Protein AF-A0A142LGW4-F1 (afdb_monomer_lite)

Secondary structure (DSSP, 8-state):
---S-S-TTSSHHHHHHHHHHHHHTT-HHHHHHHHTS-HHHHTTSSS---HHHHHHHHHHHHHHTT-TTHHHHHHHHHHTT-GGG--SS-HHHIIIIIHHHHHHHHHHHHT-HHHHHHHHHHHHHHHHHHHTSTTTTT-GGGTS-HHHHHHHHHHHHTT-------TTS-HHHHTTGGG-

Sequence (180 aa):
MLPAGVHSYSSGISWLHGFYLGVACRETHLNDNLAEIPVAILKQSSTRSDEYLYLQIEALQSFWKGAADTPQRVIEAMKATDPELIKVGTVDYALNIAVREIDLLFRLLENDSVAFNESLIKALERHKKHWSKKNLKNDPNGFIAFGILGLVSIAYERGMTIEVESDYIPKYIFQGDFLK

Structure (mmCIF, N/CA/C/O backbone):
data_AF-A0A142LGW4-F1
#
_entry.id   AF-A0A142LGW4-F1
#
loop_
_atom_site.group_PDB
_atom_site.id
_atom_site.type_symbol
_atom_site.label_atom_id
_atom_site.label_alt_id
_atom_site.label_comp_id
_atom_site.label_asym_id
_atom_site.label_entity_id
_atom_site.label_seq_id
_atom_site.pdbx_PDB_ins_code
_atom_site.Cartn_x
_atom_site.Cartn_y
_atom_site.Cartn_z
_atom_site.occupancy
_atom_site.B_iso_or_equiv
_atom_site.auth_seq_id
_atom_site.auth_comp_id
_atom_site.auth_asym_id
_atom_site.auth_atom_id
_atom_site.pdbx_PDB_model_num
ATOM 1 N N . MET A 1 1 ? -16.265 -6.218 -23.002 1.00 34.31 1 MET A N 1
ATOM 2 C CA . MET A 1 1 ? -15.773 -5.130 -23.873 1.00 34.31 1 MET A CA 1
ATOM 3 C C . MET A 1 1 ? -14.553 -4.555 -23.169 1.00 34.31 1 MET A C 1
ATOM 5 O O . MET A 1 1 ? -14.730 -3.954 -22.124 1.00 34.31 1 MET A O 1
ATOM 9 N N . LEU A 1 2 ? -13.335 -4.870 -23.620 1.00 38.41 2 LEU A N 1
ATOM 10 C CA . LEU A 1 2 ? -12.108 -4.314 -23.027 1.00 38.41 2 LEU A CA 1
ATOM 11 C C . LEU A 1 2 ? -12.012 -2.840 -23.459 1.00 38.41 2 LEU A C 1
ATOM 13 O O . LEU A 1 2 ? -11.959 -2.609 -24.670 1.00 38.41 2 LEU A O 1
ATOM 17 N N . PRO A 1 3 ? -12.053 -1.843 -22.558 1.00 49.06 3 PRO A N 1
ATOM 18 C CA . PRO A 1 3 ? -11.950 -0.458 -22.976 1.00 49.06 3 PRO A CA 1
ATOM 19 C C . PRO A 1 3 ? -10.480 -0.030 -23.062 1.00 49.06 3 PRO A C 1
ATOM 21 O O . PRO A 1 3 ? -9.719 -0.208 -22.118 1.00 49.06 3 PRO A O 1
ATOM 24 N N . ALA A 1 4 ? -10.163 0.595 -24.200 1.00 45.91 4 ALA A N 1
ATOM 25 C CA . ALA A 1 4 ? -8.972 1.380 -24.529 1.00 45.91 4 ALA A CA 1
ATOM 26 C C . ALA A 1 4 ? -7.627 0.627 -24.626 1.00 45.91 4 ALA A C 1
ATOM 28 O O . ALA A 1 4 ? -7.262 -0.195 -23.793 1.00 45.91 4 ALA A O 1
ATOM 29 N N . GLY A 1 5 ? -6.884 0.923 -25.697 1.00 47.31 5 GLY A N 1
ATOM 30 C CA . GLY A 1 5 ? -5.554 0.377 -25.957 1.00 47.31 5 GLY A CA 1
ATOM 31 C C . GLY A 1 5 ? -4.530 0.756 -24.885 1.00 47.31 5 GLY A C 1
ATOM 32 O O . GLY A 1 5 ? -4.812 1.514 -23.961 1.00 47.31 5 GLY A O 1
ATOM 33 N N . VAL 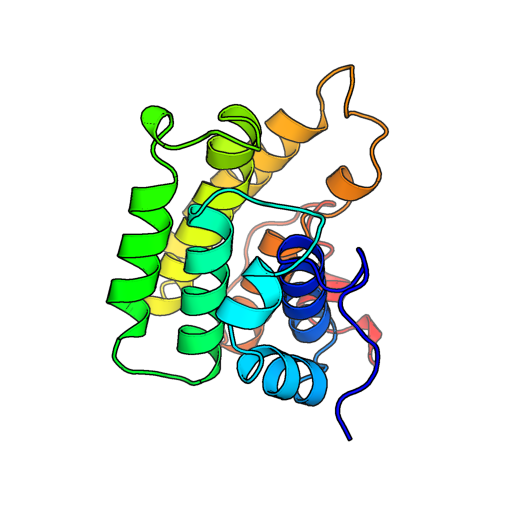A 1 6 ? -3.319 0.217 -25.025 1.00 44.84 6 VAL A N 1
ATOM 34 C CA . VAL A 1 6 ? -2.204 0.419 -24.091 1.00 44.84 6 VAL A CA 1
ATOM 35 C C . VAL A 1 6 ? -1.786 1.898 -24.088 1.00 44.84 6 VAL A C 1
ATOM 37 O O . VAL A 1 6 ? -0.927 2.322 -24.858 1.00 44.84 6 VAL A O 1
ATOM 40 N N . HIS A 1 7 ? -2.431 2.707 -23.252 1.00 50.97 7 HIS A N 1
ATOM 41 C CA . HIS A 1 7 ? -2.099 4.112 -23.027 1.00 50.97 7 HIS A CA 1
ATOM 42 C C . HIS A 1 7 ? -1.323 4.260 -21.708 1.00 50.97 7 HIS A C 1
ATOM 44 O O . HIS A 1 7 ? -1.364 3.385 -20.842 1.00 50.97 7 HIS A O 1
ATOM 50 N N . SER A 1 8 ? -0.625 5.385 -21.523 1.00 52.41 8 SER A N 1
ATOM 51 C CA . SER A 1 8 ? 0.142 5.708 -20.302 1.00 52.41 8 SER A CA 1
ATOM 52 C C . SER A 1 8 ? -0.682 5.634 -19.005 1.00 52.41 8 SER A C 1
ATOM 54 O O . SER A 1 8 ? -0.113 5.458 -17.930 1.00 52.41 8 SER A O 1
ATOM 56 N N . TYR A 1 9 ? -2.012 5.719 -19.111 1.00 52.47 9 TYR A N 1
ATOM 57 C CA . TYR A 1 9 ? -2.973 5.605 -18.011 1.00 52.47 9 TYR A CA 1
ATOM 58 C C . TYR A 1 9 ? -3.221 4.161 -17.531 1.00 52.47 9 TYR A C 1
ATOM 60 O O . TYR A 1 9 ? -3.750 3.968 -16.442 1.00 52.47 9 TYR A O 1
ATOM 68 N N . SER A 1 10 ? -2.804 3.145 -18.292 1.00 67.88 10 SER A N 1
ATOM 69 C CA . SER A 1 10 ? -2.883 1.719 -17.927 1.00 67.88 10 SER A CA 1
ATOM 70 C C . SER A 1 10 ? -1.550 1.215 -17.356 1.00 67.88 10 SER A C 1
ATOM 72 O O . SER A 1 10 ? -1.051 0.156 -17.736 1.00 67.88 10 SER A O 1
ATOM 74 N N . SER A 1 11 ? -0.907 2.024 -16.510 1.00 87.38 11 SER A N 1
ATOM 75 C CA . SER A 1 11 ? 0.369 1.686 -15.868 1.00 87.38 11 SER A CA 1
ATOM 76 C C . SER A 1 11 ? 0.158 0.925 -14.556 1.00 87.38 11 SER A C 1
ATOM 78 O O . SER A 1 11 ? -0.916 0.987 -13.955 1.00 87.38 11 SER A O 1
ATOM 80 N N . GLY A 1 12 ? 1.200 0.248 -14.067 1.00 92.00 12 GLY A N 1
ATOM 81 C CA . GLY A 1 12 ? 1.149 -0.387 -12.748 1.00 92.00 12 GLY A CA 1
ATOM 82 C C . GLY A 1 12 ? 0.937 0.620 -11.606 1.00 92.00 12 GLY A C 1
ATOM 83 O O . GLY A 1 12 ? 0.197 0.341 -10.670 1.00 92.00 12 GLY A O 1
ATOM 84 N N . ILE A 1 13 ? 1.502 1.827 -11.714 1.00 92.00 13 ILE A N 1
ATOM 85 C CA . ILE A 1 13 ? 1.293 2.903 -10.728 1.00 92.00 13 ILE A CA 1
ATOM 86 C C . ILE A 1 13 ? -0.186 3.313 -10.688 1.00 92.00 13 ILE A C 1
ATOM 88 O O . ILE A 1 13 ? -0.776 3.431 -9.616 1.00 92.00 13 ILE A O 1
ATOM 92 N N . SER A 1 14 ? -0.807 3.481 -11.860 1.00 92.50 14 SER A N 1
ATOM 93 C CA . SER A 1 14 ? -2.233 3.807 -11.973 1.00 92.50 14 SER A CA 1
ATOM 94 C C . SER A 1 14 ? -3.114 2.708 -11.379 1.00 92.50 14 SER A C 1
ATOM 96 O O . SER A 1 14 ? -4.099 3.019 -10.713 1.00 92.50 14 SER A O 1
ATOM 98 N N . TRP A 1 15 ? -2.737 1.438 -11.568 1.00 96.06 15 TRP A N 1
ATOM 99 C CA . TRP A 1 15 ? -3.414 0.307 -10.935 1.00 96.06 15 TRP A CA 1
ATOM 100 C C . TRP A 1 15 ? -3.330 0.386 -9.406 1.00 96.06 15 TRP A C 1
ATOM 102 O O . TRP A 1 15 ? -4.365 0.287 -8.753 1.00 96.06 15 TRP A O 1
ATOM 112 N N . LEU A 1 16 ? -2.141 0.628 -8.831 1.00 96.12 16 LEU A N 1
ATOM 113 C CA . LEU A 1 16 ? -1.967 0.733 -7.373 1.00 96.12 16 LEU A CA 1
ATOM 114 C C . LEU A 1 16 ? -2.819 1.860 -6.787 1.00 96.12 16 LEU A C 1
ATOM 116 O O . LEU A 1 16 ? -3.572 1.635 -5.842 1.00 96.12 16 LEU A O 1
ATOM 120 N N . HIS A 1 17 ? -2.752 3.057 -7.377 1.00 94.44 17 HIS A N 1
ATOM 121 C CA . HIS A 1 17 ? -3.574 4.184 -6.936 1.00 94.44 17 HIS A CA 1
ATOM 122 C C . HIS A 1 17 ? -5.068 3.862 -7.028 1.00 94.44 17 HIS A C 1
ATOM 124 O O . HIS A 1 17 ? -5.799 4.093 -6.067 1.00 94.44 17 HIS A O 1
ATOM 130 N N . GLY A 1 18 ? -5.517 3.299 -8.154 1.00 96.06 18 GLY A N 1
ATOM 131 C CA . GLY A 1 18 ? -6.912 2.909 -8.346 1.00 96.06 18 GLY A CA 1
ATOM 132 C C . GLY A 1 18 ? -7.377 1.872 -7.325 1.00 96.06 18 GLY A C 1
ATOM 133 O O . GLY A 1 18 ? -8.464 2.013 -6.772 1.00 96.06 18 GLY A O 1
ATOM 134 N N . PHE A 1 19 ? -6.544 0.876 -7.021 1.00 98.00 19 PHE A N 1
ATOM 135 C CA . PHE A 1 19 ? -6.863 -0.156 -6.040 1.00 98.00 19 PHE A CA 1
ATOM 136 C C . PHE A 1 19 ? -7.005 0.437 -4.634 1.00 98.00 19 PHE A C 1
ATOM 138 O O . PHE A 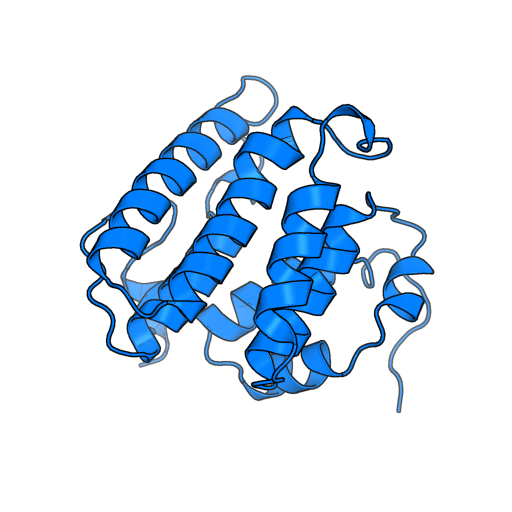1 19 ? -8.044 0.262 -3.996 1.00 98.00 19 PHE A O 1
ATOM 145 N N . TYR A 1 20 ? -6.006 1.181 -4.155 1.00 97.69 20 TYR A N 1
ATOM 146 C CA . TYR A 1 20 ? -6.044 1.748 -2.806 1.00 97.69 20 TYR A CA 1
ATOM 147 C C . TYR A 1 20 ? -7.155 2.784 -2.620 1.00 97.69 20 TYR A C 1
ATOM 149 O O . TYR A 1 20 ? -7.797 2.807 -1.570 1.00 97.69 20 TYR A O 1
ATOM 157 N N . LEU A 1 21 ? -7.413 3.616 -3.634 1.00 95.31 21 LEU A N 1
ATOM 158 C CA . LEU A 1 21 ? -8.532 4.557 -3.608 1.00 95.31 21 LEU A CA 1
ATOM 159 C C . LEU A 1 21 ? -9.878 3.835 -3.664 1.00 95.31 21 LEU A C 1
ATOM 161 O O . LEU A 1 21 ? -10.777 4.214 -2.924 1.00 95.31 21 LEU A O 1
ATOM 165 N N . GLY A 1 22 ? -10.013 2.783 -4.477 1.00 96.88 22 GLY A N 1
ATOM 166 C CA . GLY A 1 22 ? -11.227 1.964 -4.518 1.00 96.88 22 GLY A CA 1
ATOM 167 C C . GLY A 1 22 ? -11.569 1.396 -3.142 1.00 96.88 22 GLY A C 1
ATOM 168 O O . GLY A 1 22 ? -12.686 1.563 -2.660 1.00 96.88 22 GLY A O 1
ATOM 169 N N . VAL A 1 23 ? -10.564 0.858 -2.448 1.00 96.56 23 VAL A N 1
ATOM 170 C CA . VAL A 1 23 ? -10.695 0.372 -1.071 1.00 96.56 23 VAL A CA 1
ATOM 171 C C . VAL A 1 23 ? -11.102 1.502 -0.118 1.00 96.56 23 VAL A C 1
ATOM 173 O O . VAL A 1 23 ? -12.065 1.370 0.638 1.00 96.56 23 VAL A O 1
ATOM 176 N N . ALA A 1 24 ? -10.395 2.635 -0.147 1.00 95.56 24 ALA A N 1
ATOM 177 C CA . ALA A 1 24 ? -10.694 3.771 0.726 1.00 95.56 24 ALA A CA 1
ATOM 178 C C . ALA A 1 24 ? -12.115 4.323 0.500 1.00 95.56 24 ALA A C 1
ATOM 180 O O . ALA A 1 24 ? -12.776 4.721 1.455 1.00 95.56 24 ALA A O 1
ATOM 181 N N . CYS A 1 25 ? -12.604 4.274 -0.740 1.00 95.38 25 CYS A N 1
ATOM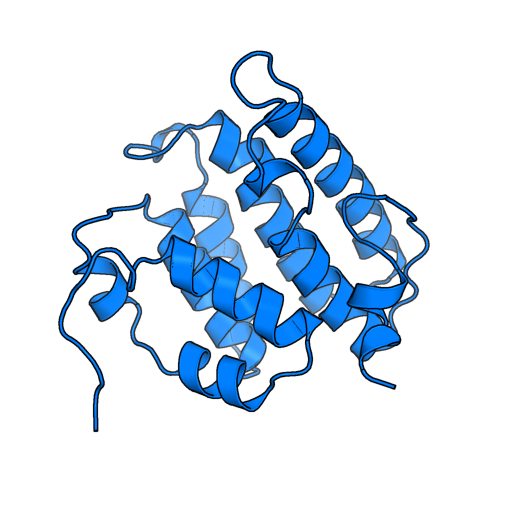 182 C CA . CYS A 1 25 ? -13.943 4.706 -1.135 1.00 95.38 25 CYS A CA 1
ATOM 183 C C . CYS A 1 25 ? -15.021 3.619 -1.049 1.00 95.38 25 CYS A C 1
ATOM 185 O O . CYS A 1 25 ? -16.167 3.906 -1.373 1.00 95.38 25 CYS A O 1
ATOM 187 N N . ARG A 1 26 ? -14.689 2.398 -0.610 1.00 95.12 26 ARG A N 1
ATOM 188 C CA . ARG A 1 26 ? -15.625 1.256 -0.548 1.00 95.12 26 ARG A CA 1
ATOM 189 C C . ARG A 1 26 ? -16.217 0.859 -1.907 1.00 95.12 26 ARG A C 1
ATOM 191 O O . ARG A 1 26 ? -17.286 0.259 -1.980 1.00 95.12 26 ARG A O 1
ATOM 198 N N . GLU A 1 27 ? -15.484 1.125 -2.982 1.00 96.06 27 GLU A N 1
ATOM 199 C CA . GLU A 1 27 ? -15.843 0.792 -4.363 1.00 96.06 27 GLU A CA 1
ATOM 200 C C . GLU A 1 27 ? -15.419 -0.643 -4.708 1.00 96.06 27 GLU A C 1
ATOM 202 O O . GLU A 1 27 ? -14.566 -0.884 -5.565 1.00 96.06 27 GLU A O 1
ATOM 207 N N . THR A 1 28 ? -16.017 -1.629 -4.038 1.00 94.56 28 THR A N 1
ATOM 208 C CA . THR A 1 28 ? -15.624 -3.045 -4.165 1.00 94.56 28 THR A CA 1
ATOM 209 C C . THR A 1 28 ? -15.687 -3.558 -5.605 1.00 94.56 28 THR A C 1
ATOM 211 O O . THR A 1 28 ? -14.783 -4.267 -6.036 1.00 94.56 28 THR A O 1
ATOM 214 N N . HIS A 1 29 ? -16.667 -3.117 -6.400 1.00 96.44 29 HIS A N 1
ATOM 215 C CA . HIS A 1 29 ? -16.755 -3.456 -7.824 1.00 96.44 29 HIS A CA 1
ATOM 216 C C . HIS A 1 29 ? -15.544 -2.980 -8.642 1.00 96.44 29 HIS A C 1
ATOM 218 O O . HIS A 1 29 ? -15.129 -3.658 -9.585 1.00 96.44 29 HIS A O 1
ATOM 224 N N . LEU A 1 30 ? -14.961 -1.821 -8.316 1.00 95.56 30 LEU A N 1
ATOM 225 C CA . LEU A 1 30 ? -13.720 -1.366 -8.946 1.00 95.56 30 LEU A CA 1
ATOM 226 C C . LEU A 1 30 ? -12.566 -2.293 -8.557 1.00 95.56 30 LEU A C 1
ATOM 228 O O . LEU A 1 30 ? -11.805 -2.719 -9.427 1.00 95.56 30 LEU A O 1
ATOM 232 N N . ASN A 1 31 ? -12.451 -2.622 -7.272 1.00 97.88 31 ASN A N 1
ATOM 233 C CA . ASN A 1 31 ? -11.392 -3.490 -6.766 1.00 97.88 31 ASN A CA 1
ATOM 234 C C . ASN A 1 31 ? -11.460 -4.906 -7.343 1.00 97.88 31 ASN A C 1
ATOM 236 O O . ASN A 1 31 ? -10.421 -5.425 -7.746 1.00 97.88 31 ASN A O 1
ATOM 240 N N . ASP A 1 32 ? -12.657 -5.481 -7.474 1.00 98.00 32 ASP A N 1
ATOM 241 C CA . ASP A 1 32 ? -12.877 -6.777 -8.123 1.00 98.00 32 ASP A CA 1
ATOM 242 C C . ASP A 1 32 ? -12.386 -6.753 -9.573 1.00 98.00 32 ASP A C 1
ATOM 244 O O . ASP A 1 32 ? -11.586 -7.591 -9.984 1.00 98.00 32 ASP A O 1
ATOM 248 N N . ASN A 1 33 ? -12.781 -5.734 -10.341 1.00 96.62 33 ASN A N 1
ATOM 249 C CA . ASN A 1 33 ? -12.348 -5.593 -11.731 1.00 96.62 33 ASN A CA 1
ATOM 250 C C . ASN A 1 33 ? -10.828 -5.407 -11.852 1.00 96.62 33 ASN A C 1
ATOM 252 O O . ASN A 1 33 ? -10.201 -5.999 -12.730 1.00 96.62 33 ASN A O 1
ATOM 256 N N . LEU A 1 34 ? -10.217 -4.604 -10.975 1.00 97.00 34 LEU A N 1
ATOM 257 C CA . LEU A 1 34 ? -8.763 -4.425 -10.937 1.00 97.00 34 LEU A CA 1
ATOM 258 C C . LEU A 1 34 ? -8.042 -5.728 -10.557 1.00 97.00 34 LEU A C 1
ATOM 260 O O . LEU A 1 34 ? -6.972 -6.013 -11.108 1.00 97.00 34 LEU A O 1
ATOM 264 N N . ALA A 1 35 ? -8.618 -6.530 -9.659 1.00 97.62 35 ALA A N 1
ATOM 265 C CA . ALA A 1 35 ? -8.056 -7.803 -9.214 1.00 97.62 35 ALA A CA 1
ATOM 266 C C . ALA A 1 35 ? -8.010 -8.884 -10.310 1.00 97.62 35 ALA A C 1
ATOM 268 O O . ALA A 1 35 ? -7.234 -9.841 -10.196 1.00 97.62 35 ALA A O 1
ATOM 269 N N . GLU A 1 36 ? -8.787 -8.704 -11.379 1.00 96.81 36 GLU A N 1
ATOM 270 C CA . GLU A 1 36 ? -8.822 -9.580 -12.553 1.00 96.81 36 GLU A CA 1
ATOM 271 C C . GLU A 1 36 ? -7.873 -9.149 -13.682 1.00 96.81 36 GLU A C 1
ATOM 273 O O . GLU A 1 36 ? -7.639 -9.919 -14.613 1.00 96.81 36 GLU A O 1
ATOM 278 N N . ILE A 1 37 ? -7.287 -7.945 -13.629 1.00 95.44 37 ILE A N 1
ATOM 279 C CA . ILE A 1 37 ? -6.367 -7.478 -14.678 1.00 95.44 37 ILE A CA 1
ATOM 280 C C . ILE A 1 37 ? -5.056 -8.278 -14.612 1.00 95.44 37 ILE A C 1
ATOM 282 O O . ILE A 1 37 ? -4.328 -8.166 -13.623 1.00 95.44 37 ILE A O 1
ATOM 286 N N . PRO A 1 38 ? -4.666 -9.018 -15.667 1.00 94.75 38 PRO A N 1
ATOM 287 C CA . PRO A 1 38 ? -3.391 -9.719 -15.673 1.00 94.75 38 PRO A CA 1
ATOM 288 C C . PRO A 1 38 ? -2.222 -8.733 -15.633 1.00 94.75 38 PRO A C 1
ATOM 290 O O . PRO A 1 38 ? -2.121 -7.831 -16.469 1.00 94.75 38 PRO A O 1
ATOM 293 N N . VAL A 1 39 ? -1.272 -8.954 -14.728 1.00 95.00 39 VAL A N 1
ATOM 294 C CA . VAL A 1 39 ? -0.066 -8.118 -14.602 1.00 95.00 39 VAL A CA 1
ATOM 295 C C . VAL A 1 39 ? 0.766 -8.091 -15.888 1.00 95.00 39 VAL A C 1
ATOM 297 O O . VAL A 1 39 ? 1.379 -7.073 -16.211 1.00 95.00 39 VAL A O 1
ATOM 300 N N . ALA A 1 40 ? 0.709 -9.151 -16.699 1.00 92.75 40 ALA A N 1
ATOM 301 C CA . ALA A 1 40 ? 1.306 -9.179 -18.033 1.00 92.75 40 ALA A CA 1
ATOM 302 C C . ALA A 1 40 ? 0.792 -8.058 -18.962 1.00 92.75 40 ALA A C 1
ATOM 304 O O . ALA A 1 40 ? 1.540 -7.610 -19.830 1.00 92.75 40 ALA A O 1
ATOM 305 N N . ILE A 1 41 ? -0.446 -7.582 -18.782 1.00 91.38 41 ILE A N 1
ATOM 306 C CA . ILE A 1 41 ? -0.992 -6.427 -19.514 1.00 91.38 41 ILE A CA 1
ATOM 307 C C . ILE A 1 41 ? -0.380 -5.128 -18.983 1.00 91.38 41 ILE A C 1
ATOM 309 O O . ILE A 1 41 ? 0.071 -4.298 -19.768 1.00 91.38 41 ILE A O 1
ATOM 313 N N . LEU A 1 42 ? -0.278 -4.965 -17.660 1.00 92.00 42 LEU A N 1
ATOM 314 C CA . LEU A 1 42 ? 0.339 -3.780 -17.043 1.00 92.00 42 LEU A CA 1
ATOM 315 C C . LEU A 1 42 ? 1.818 -3.644 -17.430 1.00 92.00 42 LEU A C 1
ATOM 317 O O . LEU A 1 42 ? 2.309 -2.541 -17.680 1.00 92.00 42 LEU A O 1
ATOM 321 N N . LYS A 1 43 ? 2.520 -4.777 -17.558 1.00 91.81 43 LYS A N 1
ATOM 322 C CA . LYS A 1 43 ? 3.894 -4.846 -18.069 1.00 91.81 43 LYS A CA 1
ATOM 323 C C . LYS A 1 43 ? 4.012 -4.426 -19.534 1.00 91.81 43 LYS A C 1
ATOM 325 O O . LYS A 1 43 ? 5.123 -4.161 -19.966 1.00 91.81 43 LYS A O 1
ATOM 330 N N . GLN A 1 44 ? 2.939 -4.347 -20.319 1.00 88.88 44 GLN A N 1
ATOM 331 C CA . GLN A 1 44 ? 3.009 -3.860 -21.706 1.00 88.88 44 GLN A CA 1
ATOM 332 C C . GLN A 1 44 ? 2.967 -2.332 -21.805 1.00 88.88 44 GLN A C 1
ATOM 334 O O . GLN A 1 44 ? 3.292 -1.797 -22.865 1.00 88.88 44 GLN A O 1
ATOM 339 N N . SER A 1 45 ? 2.631 -1.629 -20.717 1.00 87.19 45 SER A N 1
ATOM 340 C CA . SER A 1 45 ? 2.580 -0.166 -20.687 1.00 87.19 45 SER A CA 1
ATOM 341 C C . SER A 1 45 ? 3.893 0.479 -21.149 1.00 87.19 45 SER A C 1
ATOM 343 O O . SER A 1 45 ? 4.993 -0.032 -20.909 1.00 87.19 45 SER A O 1
ATOM 345 N N . SER A 1 46 ? 3.786 1.640 -21.802 1.00 83.38 46 SER A N 1
ATOM 346 C CA . SER A 1 46 ? 4.943 2.483 -22.127 1.00 83.38 46 SER A CA 1
ATOM 347 C C . SER A 1 46 ? 5.621 3.020 -20.866 1.00 83.38 46 SER A C 1
ATOM 349 O O . SER A 1 46 ? 6.827 3.253 -20.864 1.00 83.38 46 SER A O 1
ATOM 351 N N . THR A 1 47 ? 4.857 3.188 -19.785 1.00 84.94 47 THR A N 1
ATOM 352 C CA . THR A 1 47 ? 5.370 3.593 -18.477 1.00 84.94 47 THR A CA 1
ATOM 353 C C . THR A 1 47 ? 5.813 2.347 -17.721 1.00 84.94 47 THR A C 1
ATOM 355 O O . THR A 1 47 ? 4.999 1.643 -17.122 1.00 84.94 47 THR A O 1
ATOM 358 N N . ARG A 1 48 ? 7.112 2.047 -17.790 1.00 86.25 48 ARG A N 1
ATOM 359 C CA . ARG A 1 48 ? 7.705 0.892 -17.109 1.00 86.25 48 ARG A CA 1
ATOM 360 C C . ARG A 1 48 ? 7.907 1.171 -15.624 1.00 86.25 48 ARG A C 1
ATOM 362 O O . ARG A 1 48 ? 8.089 2.313 -15.210 1.00 86.25 48 ARG A O 1
ATOM 369 N N . SER A 1 49 ? 7.894 0.106 -14.837 1.00 92.75 49 SER A N 1
ATOM 370 C CA . SER A 1 49 ? 8.206 0.120 -13.410 1.00 92.75 49 SER A CA 1
ATOM 371 C C . SER A 1 49 ? 9.155 -1.029 -13.088 1.00 92.75 49 SER A C 1
ATOM 373 O O . SER A 1 49 ? 9.312 -1.949 -13.892 1.00 92.75 49 SER A O 1
ATOM 375 N N . ASP A 1 50 ? 9.807 -0.963 -11.931 1.00 96.25 50 ASP A N 1
ATOM 376 C CA . ASP A 1 50 ? 10.605 -2.079 -11.427 1.00 96.25 50 ASP A CA 1
ATOM 377 C C . ASP A 1 50 ? 9.729 -3.286 -11.076 1.00 96.25 50 ASP A C 1
ATOM 379 O O . ASP A 1 50 ? 8.534 -3.153 -10.804 1.00 96.25 50 ASP A O 1
ATOM 383 N N . GLU A 1 51 ? 10.344 -4.469 -11.042 1.00 96.94 51 GLU A N 1
ATOM 384 C CA . GLU A 1 51 ? 9.633 -5.736 -10.843 1.00 96.94 51 GLU A CA 1
ATOM 385 C C . GLU A 1 51 ? 8.867 -5.794 -9.515 1.00 96.94 51 GLU A C 1
ATOM 387 O O . GLU A 1 51 ? 7.769 -6.349 -9.474 1.00 96.94 51 GLU A O 1
ATOM 392 N N . TYR A 1 52 ? 9.381 -5.155 -8.454 1.00 97.88 52 TYR A N 1
ATOM 393 C CA . TYR A 1 52 ? 8.699 -5.121 -7.156 1.00 97.88 52 TYR A CA 1
ATOM 394 C C . TYR A 1 52 ? 7.286 -4.548 -7.251 1.00 97.88 52 TYR A C 1
ATOM 396 O O . TYR A 1 52 ? 6.406 -5.001 -6.527 1.00 97.88 52 TYR A O 1
ATOM 404 N N . LEU A 1 53 ? 7.050 -3.577 -8.143 1.00 97.75 53 LEU A N 1
ATOM 405 C CA . LEU A 1 53 ? 5.742 -2.948 -8.278 1.00 97.75 53 LEU A CA 1
ATOM 406 C C . LEU A 1 53 ? 4.734 -3.962 -8.814 1.00 97.75 53 LEU A C 1
ATOM 408 O O . LEU A 1 53 ? 3.620 -4.063 -8.313 1.00 97.75 53 LEU A O 1
ATOM 412 N N . TYR A 1 54 ? 5.133 -4.743 -9.815 1.00 97.94 54 TYR A N 1
ATOM 413 C CA . TYR A 1 54 ? 4.280 -5.772 -10.395 1.00 97.94 54 TYR A CA 1
ATOM 414 C C . TYR A 1 54 ? 4.004 -6.902 -9.397 1.00 97.94 54 TYR A C 1
ATOM 416 O O . TYR A 1 54 ? 2.860 -7.327 -9.276 1.00 97.94 54 TYR A O 1
ATOM 424 N N . LEU A 1 55 ? 5.005 -7.322 -8.622 1.00 98.50 55 LEU A N 1
ATOM 425 C CA . LEU A 1 55 ? 4.821 -8.329 -7.572 1.00 98.50 55 LEU A CA 1
ATOM 426 C C . LEU A 1 55 ? 3.964 -7.811 -6.406 1.00 98.50 55 LEU A C 1
ATOM 428 O O . LEU A 1 55 ? 3.160 -8.558 -5.854 1.00 98.50 55 LEU A O 1
ATOM 432 N N . GLN A 1 56 ? 4.070 -6.526 -6.055 1.00 98.56 56 GLN A N 1
ATOM 433 C CA . GLN A 1 56 ? 3.178 -5.887 -5.085 1.00 98.56 56 GLN A CA 1
ATOM 434 C C . GLN A 1 56 ? 1.724 -5.909 -5.575 1.00 98.56 56 GLN A C 1
ATOM 436 O O . GLN A 1 56 ? 0.821 -6.203 -4.792 1.00 98.56 56 GLN A O 1
ATOM 441 N N . ILE A 1 57 ? 1.491 -5.651 -6.866 1.00 98.56 57 ILE A N 1
ATOM 442 C CA . ILE A 1 57 ? 0.161 -5.782 -7.475 1.00 98.56 57 ILE A CA 1
ATOM 443 C C . ILE A 1 57 ? -0.339 -7.220 -7.345 1.00 98.56 57 ILE A C 1
ATOM 445 O O . ILE A 1 57 ? -1.437 -7.423 -6.837 1.00 98.56 57 ILE A O 1
ATOM 449 N N . GLU A 1 58 ? 0.455 -8.224 -7.721 1.00 98.62 58 GLU A N 1
ATOM 450 C CA . GLU A 1 58 ? 0.047 -9.632 -7.594 1.00 98.62 58 GLU A CA 1
ATOM 451 C C . GLU A 1 58 ? -0.274 -10.008 -6.140 1.00 98.62 58 GLU A C 1
ATOM 453 O O . GLU A 1 58 ? -1.251 -10.716 -5.884 1.00 98.62 58 GLU A O 1
ATOM 458 N N . ALA A 1 59 ? 0.496 -9.500 -5.174 1.00 98.75 59 ALA A N 1
ATOM 459 C CA . ALA A 1 59 ? 0.227 -9.689 -3.752 1.00 98.75 59 ALA A CA 1
ATOM 460 C C . ALA A 1 59 ? -1.110 -9.059 -3.324 1.00 98.75 59 ALA A C 1
ATOM 462 O O . ALA A 1 59 ? -1.890 -9.713 -2.632 1.00 98.75 59 ALA A O 1
ATOM 463 N N . LEU A 1 60 ? -1.419 -7.838 -3.773 1.00 98.62 60 LEU A N 1
ATOM 464 C CA . LEU A 1 60 ? -2.698 -7.170 -3.497 1.00 98.62 60 LEU A CA 1
ATOM 465 C C . LEU A 1 60 ? -3.881 -7.882 -4.166 1.00 98.62 60 LEU A C 1
ATOM 467 O O . LEU A 1 60 ? -4.912 -8.076 -3.527 1.00 98.62 60 LEU A O 1
ATOM 471 N N . GLN A 1 61 ? -3.733 -8.326 -5.418 1.00 98.62 61 GLN A N 1
ATOM 472 C CA . GLN A 1 61 ? -4.754 -9.110 -6.124 1.00 98.62 61 GLN A CA 1
ATOM 473 C C . GLN A 1 61 ? -5.045 -10.425 -5.397 1.00 98.62 61 GLN A C 1
ATOM 475 O O . GLN A 1 61 ? -6.200 -10.800 -5.207 1.00 98.62 61 GLN A O 1
ATOM 480 N N . SER A 1 62 ? -3.989 -11.123 -4.985 1.00 98.62 62 SER A N 1
ATOM 481 C CA . SER A 1 62 ? -4.063 -12.365 -4.220 1.00 98.62 62 SER A CA 1
ATOM 482 C C . SER A 1 62 ? -4.751 -12.162 -2.876 1.00 98.62 62 SER A C 1
ATOM 484 O O . SER A 1 62 ? -5.663 -12.914 -2.533 1.00 98.62 62 SER A O 1
ATOM 486 N N . PHE A 1 63 ? -4.354 -11.113 -2.155 1.00 98.38 63 PHE A N 1
ATOM 487 C CA . PHE A 1 63 ? -4.947 -10.728 -0.882 1.00 98.38 63 PHE A CA 1
ATOM 488 C C . PHE A 1 63 ? -6.436 -10.423 -1.022 1.00 98.38 63 PHE A C 1
ATOM 490 O O . PHE A 1 63 ? -7.240 -10.954 -0.257 1.00 98.38 63 PHE A O 1
ATOM 497 N N . TRP A 1 64 ? -6.806 -9.608 -2.013 1.00 97.88 64 TRP A N 1
ATOM 498 C CA . TRP A 1 64 ? -8.194 -9.226 -2.269 1.00 97.88 64 TRP A CA 1
ATOM 499 C C . TRP A 1 64 ? -9.075 -10.443 -2.559 1.00 97.88 64 TRP A C 1
ATOM 501 O O . TRP A 1 64 ? -10.168 -10.567 -2.017 1.00 97.88 64 TRP A O 1
ATOM 511 N N . LYS A 1 65 ? -8.559 -11.392 -3.348 1.00 97.75 65 LYS A N 1
ATOM 512 C CA . LYS A 1 65 ? -9.254 -12.636 -3.710 1.00 97.75 65 LYS A CA 1
ATOM 513 C C . LYS A 1 65 ? -9.222 -13.713 -2.618 1.00 97.75 65 LYS A C 1
ATOM 515 O O . LYS A 1 65 ? -9.776 -14.790 -2.821 1.00 97.75 65 LYS A O 1
ATOM 520 N N . GLY A 1 66 ? -8.558 -13.464 -1.486 1.00 97.06 66 GLY A N 1
ATOM 521 C CA . GLY A 1 66 ? -8.408 -14.446 -0.409 1.00 97.06 66 GLY A CA 1
ATOM 522 C C . GLY A 1 66 ? -7.623 -15.696 -0.823 1.00 97.06 66 GLY A C 1
ATOM 523 O O . GLY A 1 66 ? -7.894 -16.788 -0.326 1.00 97.06 66 GLY A O 1
ATOM 524 N N . ALA A 1 67 ? -6.676 -15.568 -1.756 1.00 98.00 67 ALA A N 1
ATOM 525 C CA . ALA A 1 67 ? -5.934 -16.709 -2.279 1.00 98.00 67 ALA A CA 1
ATOM 526 C C . ALA A 1 67 ? -4.911 -17.249 -1.259 1.00 98.00 67 ALA A C 1
ATOM 528 O O . ALA A 1 67 ? -4.254 -16.490 -0.539 1.00 98.00 67 ALA A O 1
ATOM 529 N N . ALA A 1 68 ? -4.752 -18.575 -1.215 1.00 97.44 68 ALA A N 1
ATOM 530 C CA . ALA A 1 68 ? -3.924 -19.268 -0.221 1.00 97.44 68 ALA A CA 1
ATOM 531 C C . ALA A 1 68 ? -2.419 -18.944 -0.316 1.00 97.44 68 ALA A C 1
ATOM 533 O O . ALA A 1 68 ? -1.693 -19.049 0.668 1.00 97.44 68 ALA A O 1
ATOM 534 N N . ASP A 1 69 ? -1.945 -18.530 -1.486 1.00 97.88 69 ASP A N 1
ATOM 535 C CA . ASP A 1 69 ? -0.553 -18.178 -1.776 1.00 97.88 69 ASP A CA 1
ATOM 536 C C . ASP A 1 69 ? -0.229 -16.691 -1.529 1.00 97.88 69 ASP A C 1
ATOM 538 O O . ASP A 1 69 ? 0.892 -16.247 -1.787 1.00 97.88 69 ASP A O 1
ATOM 542 N N . THR A 1 70 ? -1.166 -15.922 -0.960 1.00 98.38 70 THR A N 1
ATOM 543 C CA . THR A 1 70 ? -0.952 -14.507 -0.606 1.00 98.38 70 THR A CA 1
ATOM 544 C C . THR A 1 70 ? 0.302 -14.270 0.245 1.00 98.38 70 THR A C 1
ATOM 546 O O . THR A 1 70 ? 1.080 -13.386 -0.121 1.00 98.38 70 THR A O 1
ATOM 549 N N . PRO A 1 71 ? 0.583 -15.037 1.323 1.00 98.12 71 PRO A N 1
ATOM 550 C CA . PRO A 1 71 ? 1.793 -14.817 2.119 1.00 98.12 71 PRO A CA 1
ATOM 551 C C . PRO A 1 71 ? 3.081 -14.942 1.295 1.00 98.12 71 PRO A C 1
ATOM 553 O O . PRO A 1 71 ? 3.996 -14.134 1.444 1.00 98.12 71 PRO A O 1
ATOM 556 N N . GLN A 1 72 ? 3.136 -15.915 0.380 1.00 98.44 72 GLN A N 1
ATOM 557 C CA . GLN A 1 72 ? 4.293 -16.124 -0.487 1.00 98.44 72 GLN A CA 1
ATOM 558 C C . GLN A 1 72 ? 4.483 -14.949 -1.454 1.00 98.44 72 GLN A C 1
ATOM 560 O O . GLN A 1 72 ? 5.601 -14.449 -1.585 1.00 98.44 72 GLN A O 1
ATOM 565 N N . ARG A 1 73 ? 3.402 -14.441 -2.060 1.00 98.56 73 ARG A N 1
ATOM 566 C CA . ARG A 1 73 ? 3.472 -13.267 -2.947 1.00 98.56 73 ARG A CA 1
ATOM 567 C C . ARG A 1 73 ? 3.942 -12.006 -2.231 1.00 98.56 73 ARG A C 1
ATOM 569 O O . ARG A 1 73 ? 4.731 -11.247 -2.784 1.00 98.56 73 ARG A O 1
ATOM 576 N N . VAL A 1 74 ? 3.507 -11.792 -0.989 1.00 98.62 74 VAL A N 1
ATOM 577 C CA . VAL A 1 74 ? 3.980 -10.664 -0.168 1.00 98.62 74 VAL A CA 1
ATOM 578 C C . VAL A 1 74 ? 5.489 -10.770 0.087 1.00 98.62 74 VAL A C 1
ATOM 580 O O . VAL A 1 74 ? 6.209 -9.781 -0.051 1.00 98.62 74 VAL A O 1
ATOM 583 N N . ILE A 1 75 ? 5.993 -11.971 0.392 1.00 98.44 75 ILE A N 1
ATOM 584 C CA . ILE A 1 75 ? 7.433 -12.219 0.576 1.00 98.44 75 ILE A CA 1
ATOM 585 C C . ILE A 1 75 ? 8.213 -11.971 -0.723 1.00 98.44 75 ILE A C 1
ATOM 587 O O . ILE A 1 75 ? 9.300 -11.392 -0.685 1.00 98.44 75 ILE A O 1
ATOM 591 N N . GLU A 1 76 ? 7.689 -12.399 -1.870 1.00 98.62 76 GLU A N 1
ATOM 592 C CA . GLU A 1 76 ? 8.315 -12.181 -3.181 1.00 98.62 76 GLU A CA 1
ATOM 593 C C . GLU A 1 76 ? 8.370 -10.697 -3.550 1.00 98.62 76 GLU A C 1
ATOM 595 O O . GLU A 1 76 ? 9.437 -10.204 -3.926 1.00 98.62 76 GLU A O 1
ATOM 600 N N . ALA A 1 77 ? 7.269 -9.968 -3.349 1.00 98.56 77 ALA A N 1
ATOM 601 C CA . ALA A 1 77 ? 7.222 -8.522 -3.530 1.00 98.56 77 ALA A CA 1
ATOM 602 C C . ALA A 1 77 ? 8.248 -7.814 -2.636 1.00 98.56 77 ALA A C 1
ATOM 604 O O . ALA A 1 77 ? 8.996 -6.963 -3.114 1.00 98.56 77 ALA A O 1
ATOM 605 N N . MET A 1 78 ? 8.346 -8.216 -1.363 1.00 98.50 78 MET A N 1
ATOM 606 C CA . MET A 1 78 ? 9.329 -7.674 -0.423 1.00 98.50 78 MET A CA 1
ATOM 607 C C . MET A 1 78 ? 10.766 -7.921 -0.901 1.00 98.50 78 MET A C 1
ATOM 609 O O . MET A 1 78 ? 11.561 -6.986 -0.951 1.00 98.50 78 MET A O 1
ATOM 613 N N . LYS A 1 79 ? 11.112 -9.147 -1.308 1.00 98.44 79 LYS A N 1
ATOM 614 C CA . LYS A 1 79 ? 12.462 -9.476 -1.810 1.00 98.44 79 LYS A CA 1
ATOM 615 C C . LYS A 1 79 ? 12.842 -8.667 -3.049 1.00 98.44 79 LYS A C 1
ATOM 617 O O . LYS A 1 79 ? 13.987 -8.252 -3.180 1.00 98.44 79 LYS A O 1
ATOM 622 N N . ALA A 1 80 ? 11.889 -8.406 -3.939 1.00 98.31 80 ALA A N 1
ATOM 623 C CA . ALA A 1 80 ? 12.136 -7.644 -5.160 1.00 98.31 80 ALA A CA 1
ATOM 624 C C . ALA A 1 80 ? 12.421 -6.150 -4.917 1.00 98.31 80 ALA A C 1
ATOM 626 O O . ALA A 1 80 ? 12.862 -5.464 -5.838 1.00 98.31 80 ALA A O 1
ATOM 627 N N . THR A 1 81 ? 12.201 -5.642 -3.698 1.00 98.19 81 THR A N 1
ATOM 628 C CA . THR A 1 81 ? 12.582 -4.271 -3.311 1.00 98.19 81 THR A CA 1
ATOM 629 C C . THR A 1 81 ? 14.063 -4.111 -2.955 1.00 98.19 81 THR A C 1
ATOM 631 O O . THR A 1 81 ? 14.470 -3.011 -2.571 1.00 98.19 81 THR A O 1
ATOM 634 N N . ASP A 1 82 ? 14.865 -5.178 -3.068 1.00 97.94 82 ASP A N 1
ATOM 635 C CA . ASP A 1 82 ? 16.313 -5.114 -2.868 1.00 97.94 82 ASP A CA 1
ATOM 636 C C . ASP A 1 82 ? 16.914 -3.953 -3.690 1.00 97.94 82 ASP A C 1
ATOM 638 O O . ASP A 1 82 ? 16.679 -3.885 -4.903 1.00 97.94 82 ASP A O 1
ATOM 642 N N . PRO A 1 83 ? 17.672 -3.031 -3.059 1.00 97.56 83 PRO A N 1
ATOM 643 C CA . PRO A 1 83 ? 18.299 -1.903 -3.740 1.00 97.56 83 PRO A CA 1
ATOM 644 C C . PRO A 1 83 ? 19.079 -2.266 -5.008 1.00 97.56 83 PRO A C 1
ATOM 646 O O . PRO A 1 83 ? 19.105 -1.460 -5.938 1.00 97.56 83 PRO A O 1
ATOM 649 N N . GLU A 1 84 ? 19.691 -3.450 -5.069 1.00 97.81 84 GLU A N 1
ATOM 650 C CA . GLU A 1 84 ? 20.469 -3.909 -6.228 1.00 97.81 84 GLU A CA 1
ATOM 651 C C . GLU A 1 84 ? 19.593 -4.274 -7.437 1.00 97.81 84 GLU A C 1
ATOM 653 O O . GLU A 1 84 ? 20.065 -4.296 -8.577 1.00 97.81 84 GLU A O 1
ATOM 658 N N . LEU A 1 85 ? 18.303 -4.537 -7.213 1.00 97.25 85 LEU A N 1
ATOM 659 C CA . LEU A 1 85 ? 17.344 -4.892 -8.260 1.00 97.25 85 LEU A CA 1
ATOM 660 C C . LEU A 1 85 ? 16.625 -3.672 -8.854 1.00 97.25 85 LEU A C 1
ATOM 662 O O . LEU A 1 85 ? 15.980 -3.805 -9.897 1.00 97.25 85 LEU A O 1
ATOM 666 N N . ILE A 1 86 ? 16.748 -2.493 -8.234 1.00 97.50 86 ILE A N 1
ATOM 667 C CA . ILE A 1 86 ? 16.071 -1.262 -8.662 1.00 97.50 86 ILE A CA 1
ATOM 668 C C . ILE A 1 86 ? 16.788 -0.644 -9.868 1.00 97.50 86 ILE A C 1
ATOM 670 O O . ILE A 1 86 ? 17.957 -0.266 -9.791 1.00 97.50 86 ILE A O 1
ATOM 674 N N . LYS A 1 87 ? 16.075 -0.515 -10.990 1.00 96.19 87 LYS A N 1
ATOM 675 C CA . LYS A 1 87 ? 16.613 -0.067 -12.286 1.00 96.19 87 LYS A CA 1
ATOM 676 C C . LYS A 1 87 ? 15.860 1.113 -12.893 1.00 96.19 87 LYS A C 1
ATOM 678 O O . LYS A 1 87 ? 16.469 1.901 -13.612 1.00 96.19 87 LYS A O 1
ATOM 683 N N . VAL A 1 88 ? 14.551 1.206 -12.670 1.00 94.38 88 VAL A N 1
ATOM 684 C CA . VAL A 1 88 ? 13.674 2.202 -13.306 1.00 94.38 88 VAL A CA 1
ATOM 685 C C . VAL A 1 88 ? 13.360 3.351 -12.352 1.00 94.38 88 VAL A C 1
ATOM 687 O O . VAL A 1 88 ? 13.493 4.518 -12.715 1.00 94.38 88 VAL A O 1
ATOM 690 N N . GLY A 1 89 ? 12.923 3.028 -11.139 1.00 93.25 89 GLY A N 1
ATOM 691 C CA . GLY A 1 89 ? 12.631 3.977 -10.077 1.00 93.25 89 GLY A CA 1
ATOM 692 C C . GLY A 1 89 ? 13.867 4.338 -9.259 1.00 93.25 89 GLY A C 1
ATOM 693 O O . GLY A 1 89 ? 15.010 4.191 -9.6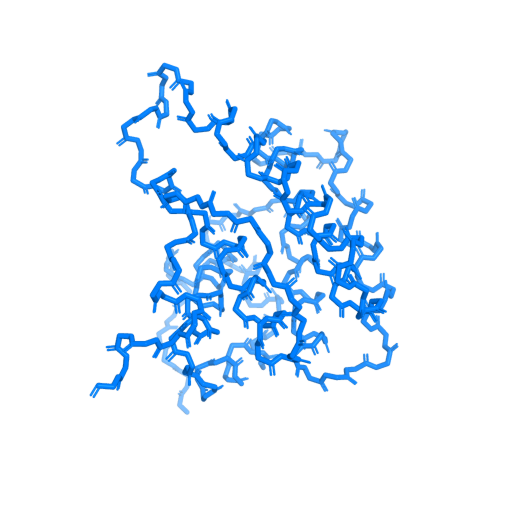84 1.00 93.25 89 GLY A O 1
ATOM 694 N N . THR A 1 90 ? 13.633 4.825 -8.039 1.00 96.00 90 THR A N 1
ATOM 695 C CA . THR A 1 90 ? 14.713 5.150 -7.100 1.00 96.00 90 THR A CA 1
ATOM 696 C C . THR A 1 90 ? 14.690 4.201 -5.912 1.00 96.00 90 THR A C 1
ATOM 698 O O . THR A 1 90 ? 13.623 3.877 -5.389 1.00 96.00 90 THR A O 1
ATOM 701 N N . VAL A 1 91 ? 15.877 3.816 -5.433 1.00 97.56 91 VAL A N 1
ATOM 702 C CA . VAL A 1 91 ? 16.038 3.043 -4.187 1.00 97.56 91 VAL A CA 1
ATOM 703 C C . VAL A 1 91 ? 15.345 3.748 -3.021 1.00 97.56 91 VAL A C 1
ATOM 705 O O . VAL A 1 91 ? 14.719 3.122 -2.174 1.00 97.56 91 VAL A O 1
ATOM 708 N N . ASP A 1 92 ? 15.411 5.078 -2.991 1.00 97.38 92 ASP A N 1
ATOM 709 C CA . ASP A 1 92 ? 14.777 5.858 -1.941 1.00 97.38 92 ASP A CA 1
ATOM 710 C C . ASP A 1 92 ? 13.245 5.736 -1.939 1.00 97.38 92 ASP A C 1
ATOM 712 O O . ASP A 1 92 ? 12.665 5.581 -0.864 1.00 97.38 92 ASP A O 1
ATOM 716 N N . TYR A 1 93 ? 12.591 5.763 -3.103 1.00 96.56 93 TYR A N 1
ATOM 717 C CA . TYR A 1 93 ? 11.151 5.509 -3.187 1.00 96.56 93 TYR A CA 1
ATOM 718 C C . TYR A 1 93 ? 10.826 4.068 -2.780 1.00 96.56 93 TYR A C 1
ATOM 720 O O . TYR A 1 93 ? 9.964 3.859 -1.929 1.00 96.56 93 TYR A O 1
ATOM 728 N N . ALA A 1 94 ? 11.559 3.081 -3.310 1.00 97.50 94 ALA A N 1
ATOM 729 C CA . ALA A 1 94 ? 11.336 1.671 -2.987 1.00 97.50 94 ALA A CA 1
ATOM 730 C C . ALA A 1 94 ? 11.391 1.419 -1.468 1.00 97.50 94 ALA A C 1
ATOM 732 O O . ALA A 1 94 ? 10.465 0.849 -0.896 1.00 97.50 94 ALA A O 1
ATOM 733 N N . LEU A 1 95 ? 12.421 1.923 -0.782 1.00 97.44 95 LEU A N 1
ATOM 734 C CA . LEU A 1 95 ? 12.618 1.676 0.650 1.00 97.44 95 LEU A CA 1
ATOM 735 C C . LEU A 1 95 ? 11.688 2.483 1.567 1.00 97.44 95 LEU A C 1
ATOM 737 O O . LEU A 1 95 ? 11.311 1.993 2.639 1.00 97.44 95 LEU A O 1
ATOM 741 N N . ASN A 1 96 ? 11.368 3.733 1.212 1.00 98.06 96 ASN A N 1
ATOM 742 C CA . ASN A 1 96 ? 10.552 4.595 2.075 1.00 98.06 96 ASN A CA 1
ATOM 743 C C . ASN A 1 96 ? 9.047 4.486 1.789 1.00 98.06 96 ASN A C 1
ATOM 745 O O . ASN A 1 96 ? 8.270 4.780 2.692 1.00 98.06 96 ASN A O 1
ATOM 749 N N . ILE A 1 97 ? 8.645 4.058 0.590 1.00 98.00 97 ILE A N 1
ATOM 750 C CA . ILE A 1 97 ? 7.237 3.926 0.193 1.00 98.00 97 ILE A CA 1
ATOM 751 C C . ILE A 1 97 ? 6.876 2.449 0.012 1.00 98.00 97 ILE A C 1
ATOM 753 O O . ILE A 1 97 ? 6.216 1.879 0.878 1.00 98.00 97 ILE A O 1
ATOM 757 N N . ALA A 1 98 ? 7.376 1.791 -1.038 1.00 97.50 98 ALA A N 1
ATOM 758 C CA . ALA A 1 98 ? 6.920 0.449 -1.421 1.00 97.50 98 ALA A CA 1
ATOM 759 C C . ALA A 1 98 ? 7.132 -0.607 -0.323 1.00 97.50 98 ALA A C 1
ATOM 761 O O . ALA A 1 98 ? 6.199 -1.315 0.046 1.00 97.50 98 ALA A O 1
ATOM 762 N N . VAL A 1 99 ? 8.322 -0.667 0.287 1.00 98.44 99 VAL A N 1
ATOM 763 C CA . VAL A 1 99 ? 8.602 -1.598 1.397 1.00 98.44 99 VAL A CA 1
ATOM 764 C C . VAL A 1 99 ? 7.641 -1.382 2.566 1.00 98.44 99 VAL A C 1
ATOM 766 O O . VAL A 1 99 ? 7.262 -2.339 3.234 1.00 98.44 99 VAL A O 1
ATOM 769 N N . ARG A 1 100 ? 7.258 -0.132 2.843 1.00 98.44 100 ARG A N 1
ATOM 770 C CA . ARG A 1 100 ? 6.362 0.185 3.960 1.00 98.44 100 ARG A CA 1
ATOM 771 C C . ARG A 1 100 ? 4.931 -0.249 3.673 1.00 98.44 100 ARG A C 1
ATOM 773 O O . ARG A 1 100 ? 4.278 -0.773 4.567 1.00 98.44 100 ARG A O 1
ATOM 780 N N . GLU A 1 101 ? 4.473 -0.089 2.438 1.00 98.38 101 GLU A N 1
ATOM 781 C CA . GLU A 1 101 ? 3.173 -0.603 2.001 1.00 98.38 101 GLU A CA 1
ATOM 782 C C . GLU A 1 101 ? 3.128 -2.136 2.026 1.00 98.38 101 GLU A C 1
ATOM 784 O O . GLU A 1 101 ? 2.175 -2.714 2.542 1.00 98.38 101 GLU A O 1
ATOM 789 N N . ILE A 1 102 ? 4.176 -2.808 1.538 1.00 98.56 102 ILE A N 1
ATOM 790 C CA . ILE A 1 102 ? 4.253 -4.278 1.545 1.00 98.56 102 ILE A CA 1
ATOM 791 C C . ILE A 1 102 ? 4.322 -4.815 2.987 1.00 98.56 102 ILE A C 1
ATOM 793 O O . ILE A 1 102 ? 3.678 -5.815 3.294 1.00 98.56 102 ILE A O 1
ATOM 797 N N . ASP A 1 103 ? 5.047 -4.143 3.890 1.00 98.50 103 ASP A N 1
ATOM 798 C CA . ASP A 1 103 ? 5.076 -4.480 5.324 1.00 98.50 103 ASP A CA 1
ATOM 799 C C . ASP A 1 103 ? 3.688 -4.333 5.966 1.00 98.50 103 ASP A C 1
ATOM 801 O O . ASP A 1 103 ? 3.237 -5.230 6.669 1.00 98.50 103 ASP A O 1
ATOM 805 N N . LEU A 1 104 ? 2.956 -3.255 5.675 1.00 98.56 104 LEU A N 1
ATOM 806 C CA . LEU A 1 104 ? 1.583 -3.087 6.162 1.00 98.56 104 LEU A CA 1
ATOM 807 C C . LEU A 1 104 ? 0.631 -4.161 5.618 1.00 98.56 104 LEU A C 1
ATOM 809 O O . LEU A 1 104 ? -0.186 -4.687 6.372 1.00 98.56 104 LEU A O 1
ATOM 813 N N . LEU A 1 105 ? 0.761 -4.535 4.342 1.00 98.38 105 LEU A N 1
ATOM 814 C CA . LEU A 1 105 ? 0.010 -5.651 3.764 1.00 98.38 105 LEU A CA 1
ATOM 815 C C . LEU A 1 105 ? 0.336 -6.978 4.466 1.00 98.38 105 LEU A C 1
ATOM 817 O O . LEU A 1 105 ? -0.566 -7.770 4.726 1.00 98.38 105 LEU A O 1
ATOM 821 N N . PHE A 1 106 ? 1.601 -7.211 4.820 1.00 97.69 106 PHE A N 1
ATOM 822 C CA . PHE A 1 106 ? 1.992 -8.363 5.631 1.00 97.69 106 PHE A CA 1
ATOM 823 C C . PHE A 1 106 ? 1.313 -8.337 7.011 1.00 97.69 106 PHE A C 1
ATOM 825 O O . PHE A 1 106 ? 0.709 -9.331 7.408 1.00 97.69 106 PHE A O 1
ATOM 832 N N . ARG A 1 107 ? 1.309 -7.191 7.706 1.00 97.62 107 ARG A N 1
ATOM 833 C CA . ARG A 1 107 ? 0.624 -7.042 9.008 1.00 97.62 107 ARG A CA 1
ATOM 834 C C . ARG A 1 107 ? -0.890 -7.254 8.926 1.00 97.62 107 ARG A C 1
ATOM 836 O O . ARG A 1 107 ? -1.480 -7.782 9.864 1.00 97.62 107 ARG A O 1
ATOM 843 N N . LEU A 1 108 ? -1.524 -6.914 7.800 1.00 96.38 108 LEU A N 1
ATOM 844 C CA . LEU A 1 108 ? -2.941 -7.229 7.565 1.00 96.38 108 LEU A CA 1
ATOM 845 C C . LEU A 1 108 ? -3.224 -8.735 7.517 1.00 96.38 108 LEU A C 1
ATOM 847 O O . LEU A 1 108 ? -4.341 -9.145 7.837 1.00 96.38 108 LEU A O 1
ATOM 851 N N . LEU A 1 109 ? -2.261 -9.553 7.081 1.00 95.62 109 LEU A N 1
ATOM 852 C CA . LEU A 1 109 ? -2.407 -11.012 7.065 1.00 95.62 109 LEU A CA 1
ATOM 853 C C . LEU A 1 109 ? -2.355 -11.604 8.473 1.00 95.62 109 LEU A C 1
ATOM 855 O O . LEU A 1 109 ? -3.040 -12.586 8.743 1.00 95.62 109 LEU A O 1
ATOM 859 N N . GLU A 1 110 ? -1.562 -11.004 9.361 1.00 94.81 110 GLU A N 1
ATOM 860 C CA . GLU A 1 110 ? -1.437 -11.430 10.759 1.00 94.81 110 GLU A CA 1
ATOM 861 C C . GLU A 1 110 ? -2.675 -11.060 11.592 1.00 94.81 110 GLU A C 1
ATOM 863 O O . GLU A 1 110 ? -2.935 -11.691 12.613 1.00 94.81 110 GLU A O 1
ATOM 868 N N . ASN A 1 111 ? -3.455 -10.067 11.141 1.00 94.0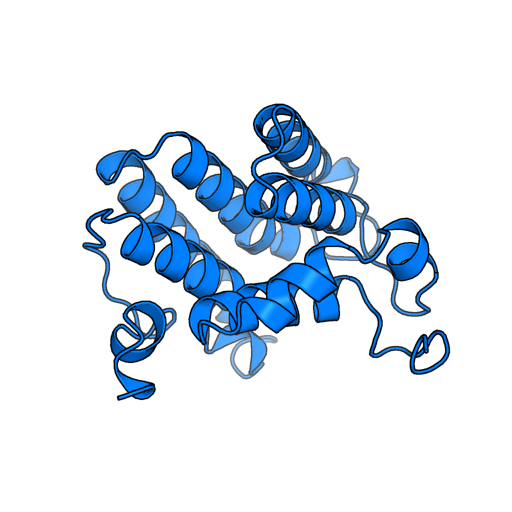0 111 ASN A N 1
ATOM 869 C CA . ASN A 1 111 ? -4.627 -9.533 11.844 1.00 94.00 111 ASN A CA 1
ATOM 870 C C . ASN A 1 111 ? -4.311 -9.082 13.289 1.00 94.00 111 ASN A C 1
ATOM 872 O O . ASN A 1 111 ? -5.143 -9.185 14.191 1.00 94.00 111 ASN A O 1
ATOM 876 N N . ASP A 1 112 ? -3.096 -8.574 13.504 1.00 95.38 112 ASP A N 1
ATOM 877 C CA . ASP A 1 112 ? -2.605 -8.075 14.788 1.00 95.38 112 ASP A CA 1
ATOM 878 C C . ASP A 1 112 ? -2.634 -6.540 14.793 1.00 95.38 112 ASP A C 1
ATOM 880 O O . ASP A 1 112 ? -1.870 -5.878 14.086 1.00 95.38 112 ASP A O 1
ATOM 884 N N . SER A 1 113 ? -3.535 -5.961 15.595 1.00 97.50 113 SER A N 1
ATOM 885 C CA . SER A 1 113 ? -3.689 -4.502 15.684 1.00 97.50 113 SER A CA 1
ATOM 886 C C . SER A 1 113 ? -2.446 -3.816 16.256 1.00 97.50 113 SER A C 1
ATOM 888 O O . SER A 1 113 ? -2.098 -2.728 15.800 1.00 97.50 113 SER A O 1
ATOM 890 N N . VAL A 1 114 ? -1.751 -4.430 17.216 1.00 98.00 114 VAL A N 1
ATOM 891 C CA . VAL A 1 114 ? -0.568 -3.825 17.846 1.00 98.00 114 VAL A CA 1
ATOM 892 C C . VAL A 1 114 ? 0.564 -3.756 16.827 1.00 98.00 114 VAL A C 1
ATOM 894 O O . VAL A 1 114 ? 1.079 -2.672 16.544 1.00 98.00 114 VAL A O 1
ATOM 897 N N . ALA A 1 115 ? 0.884 -4.888 16.195 1.00 97.88 115 ALA A N 1
ATOM 898 C CA . ALA A 1 115 ? 1.938 -4.950 15.184 1.00 97.88 115 ALA A CA 1
ATOM 899 C C . ALA A 1 115 ? 1.634 -4.051 13.972 1.00 97.88 115 ALA A C 1
ATOM 901 O O . ALA A 1 115 ? 2.534 -3.402 13.429 1.00 97.88 115 ALA A O 1
ATOM 902 N N . PHE A 1 116 ? 0.363 -3.959 13.565 1.00 98.56 116 PHE A N 1
ATOM 903 C CA . PHE A 1 116 ? -0.054 -3.073 12.480 1.00 98.56 116 PHE A CA 1
ATOM 904 C C . PHE A 1 116 ? 0.174 -1.595 12.817 1.00 98.56 116 PHE A C 1
ATOM 906 O O . PHE A 1 116 ? 0.755 -0.882 11.999 1.00 98.56 116 PHE A O 1
ATOM 913 N N . ASN A 1 117 ? -0.215 -1.126 14.011 1.00 98.69 117 ASN A N 1
ATOM 914 C CA . ASN A 1 117 ? -0.004 0.273 14.410 1.00 98.69 117 ASN A CA 1
ATOM 915 C C . ASN A 1 117 ? 1.490 0.620 14.530 1.00 98.69 117 ASN A C 1
ATOM 917 O O . ASN A 1 117 ? 1.908 1.692 14.083 1.00 98.69 117 ASN A O 1
ATOM 921 N N . GLU A 1 118 ? 2.326 -0.290 15.039 1.00 98.38 118 GLU A N 1
ATOM 922 C CA . GLU A 1 118 ? 3.782 -0.088 15.072 1.00 98.38 118 GLU A CA 1
ATOM 923 C C . GLU A 1 118 ? 4.388 0.066 13.668 1.00 98.38 118 GLU A C 1
ATOM 925 O O . GLU A 1 118 ? 5.250 0.925 13.439 1.00 98.38 118 GLU A O 1
ATOM 930 N N . SER A 1 119 ? 3.953 -0.761 12.713 1.00 98.50 119 SER A N 1
ATOM 931 C CA . SER A 1 119 ? 4.360 -0.641 11.308 1.00 98.50 119 SER A CA 1
ATOM 932 C C . SER A 1 119 ? 3.788 0.620 10.651 1.00 98.50 119 SER A C 1
ATOM 934 O O . SER A 1 119 ? 4.493 1.269 9.874 1.00 98.50 119 SER A O 1
ATOM 936 N N . LEU A 1 120 ? 2.564 1.025 10.998 1.00 98.81 120 LEU A N 1
ATOM 937 C CA . LEU A 1 120 ? 1.899 2.220 10.473 1.00 98.81 120 LEU A CA 1
ATOM 938 C C . LEU A 1 120 ? 2.645 3.504 10.840 1.00 98.81 120 LEU A C 1
ATOM 940 O O . LEU A 1 120 ? 2.879 4.339 9.964 1.00 98.81 120 LEU A O 1
ATOM 944 N N . ILE A 1 121 ? 3.095 3.638 12.090 1.00 98.75 121 ILE A N 1
ATOM 945 C CA . ILE A 1 121 ? 3.921 4.777 12.523 1.00 98.75 121 ILE A CA 1
ATOM 946 C C . ILE A 1 121 ? 5.175 4.876 11.648 1.00 98.75 121 ILE A C 1
ATOM 948 O O . ILE A 1 121 ? 5.444 5.917 11.045 1.00 98.75 121 ILE A O 1
ATOM 952 N N . LYS A 1 122 ? 5.904 3.762 11.496 1.00 98.50 122 LYS A N 1
ATOM 953 C CA . LYS A 1 122 ? 7.126 3.706 10.678 1.00 98.50 122 LYS A CA 1
ATOM 954 C C . LYS A 1 122 ? 6.839 4.036 9.212 1.00 98.50 122 LYS A C 1
ATOM 956 O O . LYS A 1 122 ? 7.653 4.694 8.564 1.00 98.50 122 LYS A O 1
ATOM 961 N N . ALA A 1 123 ? 5.712 3.577 8.673 1.00 98.69 123 ALA A N 1
ATOM 962 C CA . ALA A 1 123 ? 5.306 3.860 7.302 1.00 98.69 123 ALA A CA 1
ATOM 963 C C . ALA A 1 123 ? 5.050 5.360 7.089 1.00 98.69 123 ALA A C 1
ATOM 965 O O . ALA A 1 123 ? 5.588 5.946 6.149 1.00 98.69 123 ALA A O 1
ATOM 966 N N . LEU A 1 124 ? 4.319 6.004 8.000 1.00 98.75 124 LEU A N 1
ATOM 967 C CA . LEU A 1 124 ? 4.011 7.435 7.938 1.00 98.75 124 LEU A CA 1
ATOM 968 C C . LEU A 1 124 ? 5.260 8.312 8.098 1.00 98.75 124 LEU A C 1
ATOM 970 O O . LEU A 1 124 ? 5.441 9.280 7.355 1.00 98.75 124 LEU A O 1
ATOM 974 N N . GLU A 1 125 ? 6.169 7.955 9.005 1.00 98.56 125 GLU A N 1
ATOM 975 C CA . GLU A 1 125 ? 7.459 8.639 9.151 1.00 98.56 125 GLU A CA 1
ATOM 976 C C . GLU A 1 125 ? 8.291 8.573 7.864 1.00 98.56 125 GLU A C 1
ATOM 978 O O . GLU A 1 125 ? 8.922 9.554 7.457 1.00 98.56 125 GLU A O 1
ATOM 983 N N . ARG A 1 126 ? 8.284 7.416 7.196 1.00 98.50 126 ARG A N 1
ATOM 984 C CA . ARG A 1 126 ? 9.025 7.186 5.951 1.00 98.50 126 ARG A CA 1
ATOM 985 C C . ARG A 1 126 ? 8.385 7.893 4.762 1.00 98.50 126 ARG A C 1
ATOM 987 O O . ARG A 1 126 ? 9.118 8.512 3.987 1.00 98.50 126 ARG A O 1
ATOM 994 N N . HIS A 1 127 ? 7.056 7.905 4.682 1.00 98.44 127 HIS A N 1
ATOM 995 C CA . HIS A 1 127 ? 6.305 8.720 3.726 1.00 98.44 127 HIS A CA 1
ATOM 996 C C . HIS A 1 127 ? 6.680 10.196 3.874 1.00 98.44 127 HIS A C 1
ATOM 998 O O . HIS A 1 127 ? 7.165 10.814 2.923 1.00 98.44 127 HIS A O 1
ATOM 1004 N N . LYS A 1 128 ? 6.591 10.742 5.095 1.00 97.94 128 LYS A N 1
ATOM 1005 C CA . LYS A 1 128 ? 7.002 12.121 5.392 1.00 97.94 128 LYS A CA 1
ATOM 1006 C C . LYS A 1 128 ? 8.453 12.380 4.990 1.00 97.94 128 LYS A C 1
ATOM 1008 O O . LYS A 1 128 ? 8.737 13.400 4.362 1.00 97.94 128 LYS A O 1
ATOM 1013 N N . LYS A 1 129 ? 9.376 11.473 5.325 1.00 97.31 129 LYS A N 1
ATOM 1014 C CA . LYS A 1 129 ? 10.803 11.589 4.981 1.00 97.31 129 LYS A CA 1
ATOM 1015 C C . LYS A 1 129 ? 11.036 11.677 3.471 1.00 97.31 129 LYS A C 1
ATOM 1017 O O . LYS A 1 129 ? 11.878 12.466 3.042 1.00 97.31 129 LYS A O 1
ATOM 1022 N N . HIS A 1 130 ? 10.334 10.871 2.680 1.00 97.38 130 HIS A N 1
ATOM 1023 C CA . HIS A 1 130 ? 10.459 10.882 1.224 1.00 97.38 130 HIS A CA 1
ATOM 1024 C C . HIS A 1 130 ? 9.900 12.181 0.632 1.00 97.38 130 HIS A C 1
ATOM 1026 O O . HIS A 1 130 ? 10.616 12.908 -0.060 1.00 97.38 130 HIS A O 1
ATOM 1032 N N . TRP A 1 131 ? 8.656 12.519 0.970 1.00 97.50 131 TRP A N 1
ATOM 1033 C CA . TRP A 1 131 ? 7.935 13.624 0.338 1.00 97.50 131 TRP A CA 1
ATOM 1034 C C . TRP A 1 131 ? 8.333 15.011 0.851 1.00 97.50 131 TRP A C 1
ATOM 1036 O O . TRP A 1 131 ? 8.193 15.987 0.125 1.00 97.50 131 TRP A O 1
ATOM 1046 N N . SER A 1 132 ? 8.935 15.132 2.040 1.00 95.00 132 SER A N 1
ATOM 1047 C CA . SER A 1 132 ? 9.418 16.429 2.558 1.00 95.00 132 SER A CA 1
ATOM 1048 C C . SER A 1 132 ? 10.726 16.914 1.914 1.00 95.00 132 SER A C 1
ATOM 1050 O O . SER A 1 132 ? 11.251 17.968 2.285 1.00 95.00 132 SER A O 1
ATOM 1052 N N . LYS A 1 133 ? 11.300 16.165 0.965 1.00 95.88 133 LYS A N 1
ATOM 1053 C CA . LYS A 1 133 ? 12.531 16.566 0.270 1.00 95.88 133 LYS A CA 1
ATOM 1054 C C . LYS A 1 133 ? 12.316 17.838 -0.541 1.00 95.88 133 LYS A C 1
ATOM 1056 O O . LYS A 1 133 ? 11.253 18.062 -1.109 1.00 95.88 133 LYS A O 1
ATOM 1061 N N . LYS A 1 134 ? 13.356 18.670 -0.658 1.00 93.94 134 LYS A N 1
ATOM 1062 C CA . LYS A 1 134 ? 13.273 19.999 -1.298 1.00 93.94 134 LYS A CA 1
ATOM 1063 C C . LYS A 1 134 ? 12.655 19.971 -2.704 1.00 93.94 134 LYS A C 1
ATOM 1065 O O . LYS A 1 134 ? 11.942 20.904 -3.057 1.00 93.94 134 LYS A O 1
ATOM 1070 N N . ASN A 1 135 ? 12.936 18.929 -3.482 1.00 93.56 135 ASN A N 1
ATOM 1071 C CA . ASN A 1 135 ? 12.438 18.733 -4.844 1.00 93.56 135 ASN A CA 1
ATOM 1072 C C . ASN A 1 135 ? 11.054 18.061 -4.923 1.00 93.56 135 ASN A C 1
ATOM 1074 O O . ASN A 1 135 ? 10.480 18.056 -6.002 1.00 93.56 135 ASN A O 1
ATOM 1078 N N . LEU A 1 136 ? 10.535 17.513 -3.819 1.00 93.19 136 LEU A N 1
ATOM 1079 C CA . LEU A 1 136 ? 9.266 16.772 -3.761 1.00 93.19 136 LEU A CA 1
ATOM 1080 C C . LEU A 1 136 ? 8.217 17.417 -2.845 1.00 93.19 136 LEU A C 1
ATOM 1082 O O . LEU A 1 136 ? 7.054 17.049 -2.906 1.00 93.19 136 LEU A O 1
ATOM 1086 N N . LYS A 1 137 ? 8.589 18.407 -2.024 1.00 89.62 137 LYS A N 1
ATOM 1087 C CA . LYS A 1 137 ? 7.719 18.994 -0.986 1.00 89.62 137 LYS A CA 1
ATOM 1088 C C . LYS A 1 137 ? 6.389 19.579 -1.477 1.00 89.62 137 LYS A C 1
ATOM 1090 O O . LYS A 1 137 ? 5.489 19.778 -0.673 1.00 89.62 137 LYS A O 1
ATOM 1095 N N . ASN A 1 138 ? 6.297 19.901 -2.767 1.00 92.75 138 ASN A N 1
ATOM 1096 C CA . ASN A 1 138 ? 5.095 20.441 -3.404 1.00 92.75 138 ASN A CA 1
ATOM 1097 C C . ASN A 1 138 ? 4.460 19.434 -4.3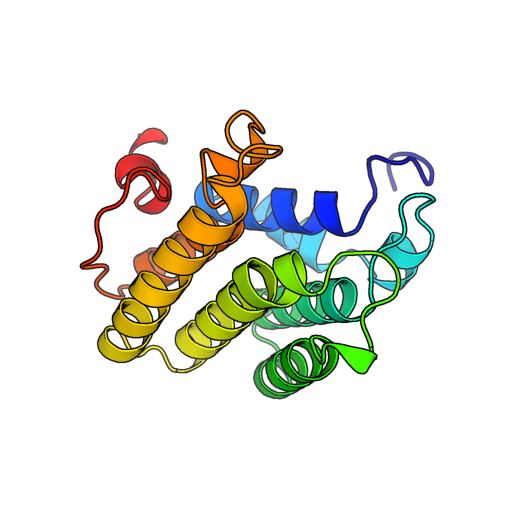80 1.00 92.75 138 ASN A C 1
ATOM 1099 O O . ASN A 1 138 ? 3.562 19.807 -5.131 1.00 92.75 138 ASN A O 1
ATOM 1103 N N . ASP A 1 139 ? 4.958 18.197 -4.423 1.00 93.44 139 ASP A N 1
ATOM 1104 C CA . ASP A 1 139 ? 4.385 17.142 -5.244 1.00 93.44 139 ASP A CA 1
ATOM 1105 C C . ASP A 1 139 ? 3.075 16.664 -4.593 1.00 93.44 139 ASP A C 1
ATOM 1107 O O . ASP A 1 139 ? 3.093 16.218 -3.439 1.00 93.44 139 ASP A O 1
ATOM 1111 N N . PRO A 1 140 ? 1.934 16.752 -5.299 1.00 92.00 140 PRO A N 1
ATOM 1112 C CA . PRO A 1 140 ? 0.639 16.372 -4.746 1.00 92.00 140 PRO A CA 1
ATOM 1113 C C . PRO A 1 140 ? 0.553 14.888 -4.365 1.00 92.00 140 PRO A C 1
ATOM 1115 O O . PRO A 1 140 ? -0.231 14.543 -3.482 1.00 92.00 140 PRO A O 1
ATOM 1118 N N . ASN A 1 141 ? 1.378 14.013 -4.954 1.00 88.88 141 ASN A N 1
ATOM 1119 C CA . ASN A 1 141 ? 1.429 12.594 -4.581 1.00 88.88 141 ASN A CA 1
ATOM 1120 C C . ASN A 1 141 ? 1.916 12.380 -3.137 1.00 88.88 141 ASN A C 1
ATOM 1122 O O . ASN A 1 141 ? 1.696 11.317 -2.561 1.00 88.88 141 ASN A O 1
ATOM 1126 N N . GLY A 1 142 ? 2.568 13.381 -2.539 1.00 93.62 142 GLY A N 1
ATOM 1127 C CA . GLY A 1 142 ? 3.021 13.334 -1.154 1.00 93.62 142 GLY A CA 1
ATOM 1128 C C . GLY A 1 142 ? 2.003 13.809 -0.124 1.00 93.62 142 GLY A C 1
ATOM 1129 O O . GLY A 1 142 ? 2.225 13.590 1.068 1.00 93.62 142 GLY A O 1
ATOM 1130 N N . PHE A 1 143 ? 0.910 14.456 -0.541 1.00 95.06 143 PHE A N 1
ATOM 1131 C CA . PHE A 1 143 ? -0.043 15.077 0.389 1.00 95.06 143 PHE A CA 1
ATOM 1132 C C . PHE A 1 143 ? -0.862 14.043 1.154 1.00 95.06 143 PHE A C 1
ATOM 1134 O O . PHE A 1 143 ? -1.088 14.205 2.348 1.00 95.06 143 PHE A O 1
ATOM 1141 N N . ILE A 1 144 ? -1.254 12.966 0.475 1.00 96.12 144 ILE A N 1
ATOM 1142 C CA . ILE A 1 144 ? -1.962 11.827 1.052 1.00 96.12 144 ILE A CA 1
ATOM 1143 C C . ILE A 1 144 ? -1.142 10.578 0.765 1.00 96.12 144 ILE A C 1
ATOM 1145 O O . ILE A 1 144 ? -0.673 10.370 -0.353 1.00 96.12 144 ILE A O 1
ATOM 1149 N N . ALA A 1 145 ? -0.975 9.725 1.768 1.00 97.12 145 ALA A N 1
ATOM 1150 C CA . ALA A 1 145 ? -0.292 8.454 1.600 1.00 97.12 145 ALA A CA 1
ATOM 1151 C C . ALA A 1 145 ? -1.279 7.404 1.079 1.00 97.12 145 ALA A C 1
ATOM 1153 O O . ALA A 1 145 ? -1.740 6.575 1.856 1.00 97.12 145 ALA A O 1
ATOM 1154 N N . PHE A 1 146 ? -1.643 7.445 -0.210 1.00 95.31 146 PHE A N 1
ATOM 1155 C CA . PHE A 1 146 ? -2.729 6.611 -0.755 1.00 95.31 146 PHE A CA 1
ATOM 1156 C C . PHE A 1 146 ? -2.581 5.118 -0.444 1.00 95.31 146 PHE A C 1
ATOM 1158 O O . PHE A 1 146 ? -3.555 4.502 -0.017 1.00 95.31 146 PHE A O 1
ATOM 1165 N N . GLY A 1 147 ? -1.379 4.550 -0.583 1.00 97.19 147 GLY A N 1
ATOM 1166 C CA . GLY A 1 147 ? -1.149 3.146 -0.244 1.00 97.19 147 GLY A CA 1
ATOM 1167 C C . GLY A 1 147 ? -1.365 2.836 1.231 1.00 97.19 147 GLY A C 1
ATOM 1168 O O . GLY A 1 147 ? -2.065 1.883 1.570 1.00 97.19 147 GLY A O 1
ATOM 1169 N N . ILE A 1 148 ? -0.866 3.697 2.120 1.00 98.50 148 ILE A N 1
ATOM 1170 C CA . ILE A 1 148 ? -1.096 3.566 3.563 1.00 98.50 148 ILE A CA 1
ATOM 1171 C C . ILE A 1 148 ? -2.590 3.730 3.879 1.00 98.50 148 ILE A C 1
ATOM 1173 O O . ILE A 1 148 ? -3.152 2.922 4.611 1.00 98.50 148 ILE A O 1
ATOM 1177 N N . LEU A 1 149 ? -3.253 4.730 3.296 1.00 98.31 149 LEU A N 1
ATOM 1178 C CA . LEU A 1 149 ? -4.669 5.026 3.510 1.00 98.31 149 LEU A CA 1
ATOM 1179 C C . LEU A 1 149 ? -5.573 3.852 3.108 1.00 98.31 149 LEU A C 1
ATOM 1181 O O . LEU A 1 149 ? -6.493 3.505 3.851 1.00 98.31 149 LEU A O 1
ATOM 1185 N N . GLY A 1 150 ? -5.305 3.222 1.962 1.00 98.12 150 GLY A N 1
ATOM 1186 C CA . GLY A 1 150 ? -6.036 2.034 1.520 1.00 98.12 150 GLY A CA 1
ATOM 1187 C C . GLY A 1 150 ? -5.845 0.853 2.475 1.00 98.12 150 GLY A C 1
ATOM 1188 O O . GLY A 1 150 ? -6.815 0.218 2.881 1.00 98.12 150 GLY A O 1
ATOM 1189 N N . LEU A 1 151 ? -4.613 0.589 2.915 1.00 98.50 151 LEU A N 1
ATOM 1190 C CA . LEU A 1 151 ? -4.325 -0.510 3.847 1.00 98.50 151 LEU A CA 1
ATOM 1191 C C . LEU A 1 151 ? -4.938 -0.277 5.238 1.00 98.50 151 LEU A C 1
ATOM 1193 O O . LEU A 1 151 ? -5.498 -1.202 5.823 1.00 98.50 151 LEU A O 1
ATOM 1197 N N . VAL A 1 152 ? -4.900 0.960 5.743 1.00 98.56 152 VAL A N 1
ATOM 1198 C CA . VAL A 1 152 ? -5.570 1.356 6.996 1.00 98.56 152 VAL A CA 1
ATOM 1199 C C . VAL A 1 152 ? -7.087 1.208 6.881 1.00 98.56 152 VAL A C 1
ATOM 1201 O O . VAL A 1 152 ? -7.728 0.761 7.828 1.00 98.56 152 VAL A O 1
ATOM 1204 N N . SER A 1 153 ? -7.660 1.526 5.718 1.00 98.25 153 SER A N 1
ATOM 1205 C CA . SER A 1 153 ? -9.089 1.325 5.459 1.00 98.25 153 SER A CA 1
ATOM 1206 C C . SER A 1 153 ? -9.482 -0.149 5.589 1.00 98.25 153 SER A C 1
ATOM 1208 O O . SER A 1 153 ? -10.433 -0.454 6.302 1.00 98.25 153 SER A O 1
ATOM 1210 N N . ILE A 1 154 ? -8.704 -1.070 5.002 1.00 97.94 154 ILE A N 1
ATOM 1211 C CA . ILE A 1 154 ? -8.937 -2.522 5.136 1.00 97.94 154 ILE A CA 1
ATOM 1212 C C . ILE A 1 154 ? -8.818 -2.968 6.592 1.00 97.94 154 ILE A C 1
ATOM 1214 O O . ILE A 1 154 ? -9.659 -3.729 7.068 1.00 97.94 154 ILE A O 1
ATOM 1218 N N . ALA A 1 155 ? -7.773 -2.522 7.298 1.00 98.19 155 ALA A N 1
ATOM 1219 C CA . ALA A 1 155 ? -7.574 -2.856 8.707 1.00 98.19 155 ALA A CA 1
ATOM 1220 C C . ALA A 1 155 ? -8.799 -2.449 9.541 1.00 98.19 155 ALA A C 1
ATOM 1222 O O . ALA A 1 155 ? -9.340 -3.259 10.295 1.00 98.19 155 ALA A O 1
ATOM 1223 N N . TYR A 1 156 ? -9.275 -1.217 9.346 1.00 97.94 156 TYR A N 1
ATOM 1224 C CA . TYR A 1 156 ? -10.449 -0.695 10.036 1.00 97.94 156 TYR A CA 1
ATOM 1225 C C . TYR A 1 156 ? -11.716 -1.505 9.723 1.00 97.94 156 TYR A C 1
ATOM 1227 O O . TYR A 1 156 ? -12.440 -1.887 10.640 1.00 97.94 156 TYR A O 1
ATOM 1235 N N . GLU A 1 157 ? -11.966 -1.840 8.454 1.00 96.12 157 GLU A N 1
ATOM 1236 C CA . GLU A 1 157 ? -13.115 -2.673 8.064 1.00 96.12 157 GLU A CA 1
ATOM 1237 C C . GLU A 1 157 ? -13.077 -4.083 8.657 1.00 96.12 157 GLU A C 1
ATOM 1239 O O . GLU A 1 157 ? -14.121 -4.670 8.937 1.00 96.12 157 GLU A O 1
ATOM 1244 N N . ARG A 1 158 ? -11.879 -4.623 8.897 1.00 95.56 158 ARG A N 1
ATOM 1245 C CA . ARG A 1 158 ? -11.680 -5.912 9.575 1.00 95.56 158 ARG A CA 1
ATOM 1246 C C . ARG A 1 158 ? -11.830 -5.832 11.096 1.00 95.56 158 ARG A C 1
ATOM 1248 O O . ARG A 1 158 ? -11.664 -6.844 11.773 1.00 95.56 158 ARG A O 1
ATOM 1255 N N . GLY A 1 159 ? -12.151 -4.659 11.639 1.00 96.88 159 GLY A N 1
ATOM 1256 C CA . GLY A 1 159 ? -12.316 -4.440 13.073 1.00 96.88 159 GLY A CA 1
ATOM 1257 C C . GLY A 1 159 ? -11.000 -4.262 13.830 1.00 96.88 159 GLY A C 1
ATOM 1258 O O . GLY A 1 159 ? -11.003 -4.339 15.058 1.00 96.88 159 GLY A O 1
ATOM 1259 N N . MET A 1 160 ? -9.881 -4.027 13.134 1.00 97.69 160 MET A N 1
ATOM 1260 C CA . MET A 1 160 ? -8.619 -3.685 13.790 1.00 97.69 160 MET A CA 1
ATOM 1261 C C . MET A 1 160 ? -8.699 -2.268 14.368 1.00 97.69 160 MET A C 1
ATOM 1263 O O . MET A 1 160 ? -9.210 -1.342 13.732 1.00 97.69 160 MET A O 1
ATOM 1267 N N . THR A 1 161 ? -8.153 -2.082 15.567 1.00 97.50 161 THR A N 1
ATOM 1268 C CA . THR A 1 161 ? -8.064 -0.756 16.187 1.00 97.50 161 THR A CA 1
ATOM 1269 C C . THR A 1 161 ? -6.961 0.048 15.507 1.00 97.50 161 THR A C 1
ATOM 1271 O O . THR A 1 161 ? -5.819 -0.401 15.450 1.00 97.50 161 THR A O 1
ATOM 1274 N N . ILE A 1 162 ? -7.282 1.250 15.023 1.00 98.25 162 ILE A N 1
ATOM 1275 C CA . ILE A 1 162 ? -6.308 2.205 14.478 1.00 98.25 162 ILE A CA 1
ATOM 1276 C C . ILE A 1 162 ? -6.110 3.322 15.502 1.00 98.25 162 ILE A C 1
ATOM 1278 O O . ILE A 1 162 ? -7.029 4.099 15.758 1.00 98.25 162 ILE A O 1
ATOM 1282 N N . GLU A 1 163 ? -4.922 3.380 16.098 1.00 97.06 163 GLU A N 1
ATOM 1283 C CA . GLU A 1 163 ? -4.573 4.327 17.169 1.00 97.06 163 GLU A CA 1
ATOM 1284 C C . GLU A 1 163 ? -3.840 5.564 16.637 1.00 97.06 163 GLU A C 1
ATOM 1286 O O . GLU A 1 163 ? -3.763 6.593 17.306 1.00 97.06 163 GLU A O 1
ATOM 1291 N N . VAL A 1 164 ? -3.289 5.466 15.426 1.00 97.06 164 VAL A N 1
ATOM 1292 C CA . VAL A 1 164 ? -2.473 6.516 14.817 1.00 97.06 164 VAL A CA 1
ATOM 1293 C C . VAL A 1 164 ? -3.350 7.550 14.116 1.00 97.06 164 VAL A C 1
ATOM 1295 O O . VAL A 1 164 ? -4.139 7.217 13.232 1.00 97.06 164 VAL A O 1
ATOM 1298 N N . GLU A 1 165 ? -3.146 8.824 14.445 1.00 96.69 165 GLU A N 1
ATOM 1299 C CA . GLU A 1 165 ? -3.744 9.961 13.742 1.00 96.69 165 GLU A CA 1
ATOM 1300 C C . GLU A 1 165 ? -2.685 10.685 12.899 1.00 96.69 165 GLU A C 1
ATOM 1302 O O . GLU A 1 165 ? -1.569 10.945 13.353 1.00 96.69 165 GLU A O 1
ATOM 1307 N N . SER A 1 166 ? -3.012 10.998 11.642 1.00 97.81 166 SER A N 1
ATOM 1308 C CA . SER A 1 166 ? -2.111 11.717 10.739 1.00 97.81 166 SER A CA 1
ATOM 1309 C C . SER A 1 166 ? -2.866 12.368 9.583 1.00 97.81 166 SER A C 1
ATOM 1311 O O . SER A 1 166 ? -3.755 11.754 8.996 1.00 97.81 166 SER A O 1
ATOM 1313 N N . ASP A 1 167 ? -2.439 13.567 9.183 1.00 96.56 167 ASP A N 1
ATOM 1314 C CA . ASP A 1 167 ? -2.979 14.270 8.010 1.00 96.56 167 ASP A CA 1
ATOM 1315 C C . ASP A 1 167 ? -2.754 13.501 6.695 1.00 96.56 167 ASP A C 1
ATOM 1317 O O . ASP A 1 167 ? -3.505 13.673 5.739 1.00 96.56 167 ASP A O 1
ATOM 1321 N N . TYR A 1 168 ? -1.753 12.611 6.645 1.00 97.81 168 TYR A N 1
ATOM 1322 C CA . TYR A 1 168 ? -1.499 11.755 5.480 1.00 97.81 168 TYR A CA 1
ATOM 1323 C C . TYR A 1 168 ? -2.532 10.633 5.314 1.00 97.81 168 TYR A C 1
ATOM 1325 O O . TYR A 1 168 ? -2.632 10.067 4.224 1.00 97.81 168 TYR A O 1
ATOM 1333 N N . ILE A 1 169 ? -3.274 10.300 6.377 1.00 97.62 169 ILE A N 1
ATOM 1334 C CA . ILE A 1 169 ? -4.331 9.279 6.397 1.00 97.62 169 ILE A CA 1
ATOM 1335 C C . ILE A 1 169 ? -5.594 9.828 7.084 1.00 97.62 169 ILE A C 1
ATOM 1337 O O . ILE A 1 169 ? -5.919 9.427 8.202 1.00 97.62 169 ILE A O 1
ATOM 1341 N N . PRO A 1 170 ? -6.326 10.762 6.450 1.00 96.88 170 PRO A N 1
ATOM 1342 C CA . PRO A 1 170 ? -7.437 11.436 7.107 1.00 96.88 170 PRO A CA 1
ATOM 1343 C C . PRO A 1 170 ? -8.489 10.453 7.631 1.00 96.88 170 PRO A C 1
ATOM 1345 O O . PRO A 1 170 ? -9.035 9.639 6.883 1.00 96.88 170 PRO A O 1
ATOM 1348 N N . LYS A 1 171 ? -8.791 10.565 8.928 1.00 96.69 171 LYS A N 1
ATOM 1349 C CA . LYS A 1 171 ? -9.666 9.643 9.666 1.00 96.69 171 LYS A CA 1
ATOM 1350 C C . LYS A 1 171 ? -11.040 9.469 9.039 1.00 96.69 171 LYS A C 1
ATOM 1352 O O . LYS A 1 171 ? -11.481 8.347 8.820 1.00 96.69 171 LYS A O 1
ATOM 1357 N N . TYR A 1 172 ? -11.658 10.580 8.652 1.00 95.19 172 TYR A N 1
ATOM 1358 C CA . TYR A 1 172 ? -12.966 10.569 8.008 1.00 95.19 172 TYR A CA 1
ATOM 1359 C C . TYR A 1 172 ? -12.978 9.782 6.684 1.00 95.19 172 TYR A C 1
ATOM 1361 O O . TYR A 1 172 ? -14.029 9.269 6.311 1.00 95.19 172 TYR A O 1
ATOM 1369 N N . ILE A 1 173 ? -11.833 9.652 5.991 1.00 95.69 173 ILE A N 1
ATOM 1370 C CA . ILE A 1 173 ? -11.715 8.869 4.752 1.00 95.69 173 ILE A CA 1
ATOM 1371 C C . ILE A 1 173 ? -11.585 7.385 5.072 1.00 95.69 173 ILE A C 1
ATOM 1373 O O . ILE A 1 173 ? -12.401 6.596 4.605 1.00 95.69 173 ILE A O 1
ATOM 1377 N N . PHE A 1 174 ? -10.603 6.976 5.884 1.00 96.50 174 PHE A N 1
ATOM 1378 C CA . PHE A 1 174 ? -10.403 5.538 6.108 1.00 96.50 174 PHE A CA 1
ATOM 1379 C C . PHE A 1 174 ? -11.545 4.885 6.893 1.00 96.50 174 PHE A C 1
ATOM 1381 O O . PHE A 1 174 ? -11.752 3.680 6.761 1.00 96.50 174 PHE A O 1
ATOM 1388 N N . GLN A 1 175 ? -12.308 5.662 7.669 1.00 96.25 175 GLN A N 1
ATOM 1389 C CA . GLN A 1 175 ? -13.528 5.200 8.340 1.00 96.25 175 GLN A CA 1
ATOM 1390 C C . GLN A 1 175 ? -14.751 5.152 7.408 1.00 96.25 175 GLN A C 1
ATOM 1392 O O . GLN A 1 175 ? -15.762 4.549 7.763 1.00 96.25 175 GLN A O 1
ATOM 1397 N N . GLY A 1 176 ? -14.668 5.752 6.215 1.00 93.12 176 GLY A N 1
ATOM 1398 C CA . GLY A 1 176 ? -15.775 5.830 5.258 1.00 93.12 176 GLY A CA 1
ATOM 1399 C C . GLY A 1 176 ? -16.881 6.813 5.657 1.00 93.12 176 GLY A C 1
ATOM 1400 O O . GLY A 1 176 ? -17.982 6.746 5.119 1.00 93.12 176 GLY A O 1
ATOM 1401 N N . ASP A 1 177 ? -16.626 7.730 6.594 1.00 92.12 177 ASP A N 1
ATOM 1402 C CA . ASP A 1 177 ? -17.646 8.653 7.112 1.00 92.12 177 ASP A CA 1
ATOM 1403 C C . ASP A 1 177 ? -18.116 9.680 6.078 1.00 92.12 177 ASP A C 1
ATOM 1405 O O . ASP A 1 177 ? -19.242 10.156 6.159 1.00 92.12 177 ASP A O 1
ATOM 1409 N N . PHE A 1 178 ? -17.289 9.990 5.079 1.00 89.62 178 PHE A N 1
ATOM 1410 C CA . PHE A 1 178 ? -17.629 10.907 3.984 1.00 89.62 178 PHE A CA 1
ATOM 1411 C C . PHE A 1 178 ? -18.646 10.354 2.974 1.00 89.62 178 PHE A C 1
ATOM 1413 O O . PHE A 1 178 ? -19.099 11.100 2.110 1.00 89.62 178 PHE A O 1
ATOM 1420 N N . LEU A 1 179 ? -18.958 9.057 3.040 1.00 85.62 179 LEU A N 1
ATOM 1421 C CA . LEU A 1 179 ? -19.934 8.402 2.164 1.00 85.62 179 LEU A CA 1
ATOM 1422 C C . LEU A 1 179 ? -21.368 8.476 2.717 1.00 85.62 179 LEU A C 1
ATOM 1424 O O . LEU A 1 179 ? -22.299 8.030 2.045 1.00 85.62 179 LEU A O 1
ATOM 1428 N N . LYS A 1 180 ? -21.535 8.978 3.945 1.00 78.69 180 LYS A N 1
ATOM 1429 C CA . LYS A 1 180 ? -22.818 9.116 4.648 1.00 78.69 180 LYS A CA 1
ATOM 1430 C C . LYS A 1 180 ? -23.426 10.491 4.393 1.00 78.69 180 LYS A C 1
ATOM 1432 O O . LYS A 1 180 ? -24.667 10.543 4.257 1.00 78.69 180 LYS A O 1
#

Foldseek 3Di:
DDDDDQELCLALVNLLLQLLLCLLQVVLVSNLVSLPDDLVSNCVHPDDAFPLSSLVSPLSSCVSVVHPCNLVSLVVSLVSLPQVRGDRDHNLCSVLQVNLLSLLSNVVVVLDLVSNQVSLVSNLVSLCVSQVDPVRVPPPCSQASSSSLSSLLSSVVVVRDHPDDDSNRHPCRSNNVVVD

pLDDT: mean 93.48, std 11.57, range [34.31, 98.81]

Radius of gyration: 15.64 Å; chains: 1; bounding box: 43×40×44 Å